Protein AF-A0A9D4HXP0-F1 (afdb_monomer_lite)

Organism: Dreissena polymorpha (NCBI:txid45954)

Secondary structure (DSSP, 8-state):
----PPPHHHHHHHHHHHS---HHHHHHHTT--HHHHHHHHTT-S----SSSPPSS-HHHHHHHHHHHHHHHHTT----

Foldseek 3D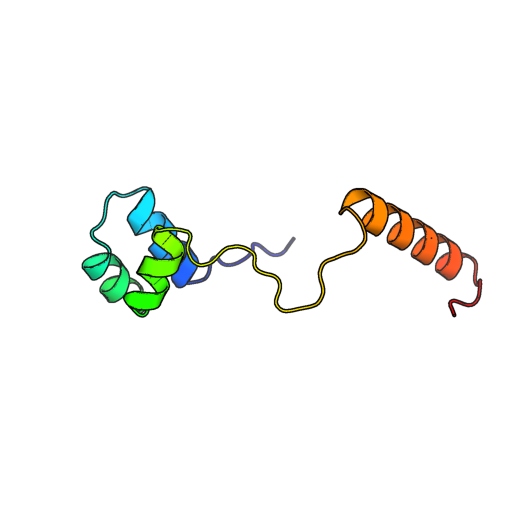i:
DDDPDQQLLNVLLCCVQPVVDDLVVSCVVSVHDSVSSVCVNVVVDPPPPPDDDDPDDPVVVVVVVVVQVVCVVVVHDDD

pLDDT: mean 83.25, std 13.31, range [36.5, 95.12]

InterPro domains:
  IPR007889 DNA binding HTH domain, Psq-type [PF05225] (7-45)
  IPR009057 Homedomain-like superfamily [SSF46689] (6-48)

Sequence (79 aa):
MQSREKTQLQRAVSAARQHKMKIRVAAREFNVPRSTLSDHVHGRVGETRTGLVSLLNKEEEGALVSYRLFMADRGFRMT

Structure (mmCIF, N/CA/C/O backbone):
data_AF-A0A9D4HXP0-F1
#
_entry.id   AF-A0A9D4HXP0-F1
#
loop_
_atom_site.group_PDB
_atom_site.id
_atom_site.type_symbol
_atom_site.label_atom_id
_atom_site.label_alt_id
_atom_site.label_comp_id
_atom_site.label_asym_id
_atom_site.label_entity_id
_atom_site.label_seq_id
_atom_site.pdbx_PDB_ins_code
_atom_site.Cartn_x
_atom_site.Cartn_y
_atom_site.Cartn_z
_atom_site.occupancy
_atom_site.B_iso_or_equiv
_atom_site.auth_seq_id
_atom_site.auth_comp_id
_atom_site.auth_asym_id
_atom_site.auth_atom_id
_atom_site.pdbx_PDB_model_num
ATOM 1 N N . MET A 1 1 ? -5.056 2.560 -17.794 1.00 39.69 1 MET A N 1
ATOM 2 C CA . MET A 1 1 ? -4.967 2.902 -16.357 1.00 39.69 1 MET A CA 1
ATOM 3 C C . MET A 1 1 ? -5.920 1.987 -15.601 1.00 39.69 1 MET A C 1
ATOM 5 O O . MET A 1 1 ? -7.110 2.258 -15.584 1.00 39.69 1 MET A O 1
ATOM 9 N N . GLN A 1 2 ? -5.446 0.848 -15.084 1.00 36.50 2 GLN A N 1
ATOM 10 C CA . GLN A 1 2 ? -6.309 -0.060 -14.321 1.00 36.50 2 GLN A CA 1
ATOM 11 C C . GLN A 1 2 ? -6.687 0.619 -13.001 1.00 36.50 2 GLN A C 1
ATOM 13 O O . GLN A 1 2 ? -5.820 0.937 -12.185 1.00 36.50 2 GLN A O 1
ATOM 18 N N . SER A 1 3 ? -7.978 0.878 -12.809 1.00 44.34 3 SER A N 1
ATOM 19 C CA . SER A 1 3 ? -8.546 1.228 -11.513 1.00 44.34 3 SER A CA 1
ATOM 20 C C . SER A 1 3 ? -8.172 0.125 -10.527 1.00 44.34 3 SER A C 1
ATOM 22 O O . SER A 1 3 ? -8.652 -0.998 -10.659 1.00 44.34 3 SER A O 1
ATOM 24 N N . ARG A 1 4 ? -7.284 0.416 -9.567 1.00 56.59 4 ARG A N 1
ATOM 25 C CA . ARG A 1 4 ? -6.955 -0.516 -8.480 1.00 56.59 4 ARG A CA 1
ATOM 26 C C . ARG A 1 4 ? -8.246 -0.846 -7.740 1.00 56.59 4 ARG A C 1
ATOM 28 O O . ARG A 1 4 ? -8.754 -0.013 -6.986 1.00 56.59 4 ARG A O 1
ATOM 35 N N . GLU A 1 5 ? -8.789 -2.035 -7.967 1.00 57.34 5 GLU A N 1
ATOM 36 C CA . GLU A 1 5 ? -9.894 -2.537 -7.167 1.00 57.34 5 GLU A CA 1
ATOM 37 C C . GLU A 1 5 ? -9.448 -2.560 -5.703 1.00 57.34 5 GLU A C 1
ATOM 39 O O . GLU A 1 5 ? -8.482 -3.226 -5.329 1.00 57.34 5 GLU A O 1
ATOM 44 N N . LYS A 1 6 ? -10.116 -1.763 -4.865 1.00 69.06 6 LYS A N 1
ATOM 45 C CA . LYS A 1 6 ? -9.814 -1.717 -3.433 1.00 69.06 6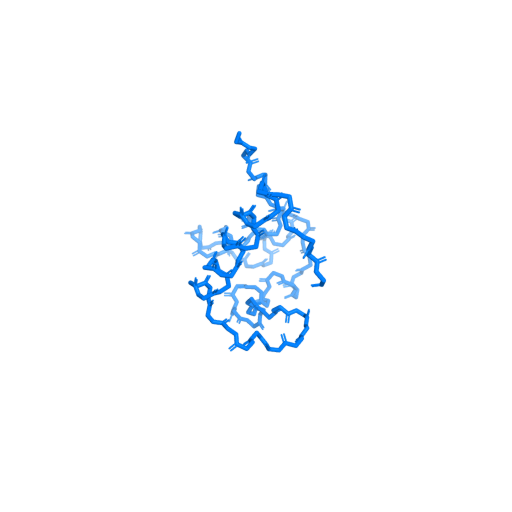 LYS A CA 1
ATOM 46 C C . LYS A 1 6 ? -10.167 -3.066 -2.820 1.00 69.06 6 LYS A C 1
ATOM 48 O O . LYS A 1 6 ? -11.333 -3.474 -2.900 1.00 69.06 6 LYS A O 1
ATOM 53 N N . THR A 1 7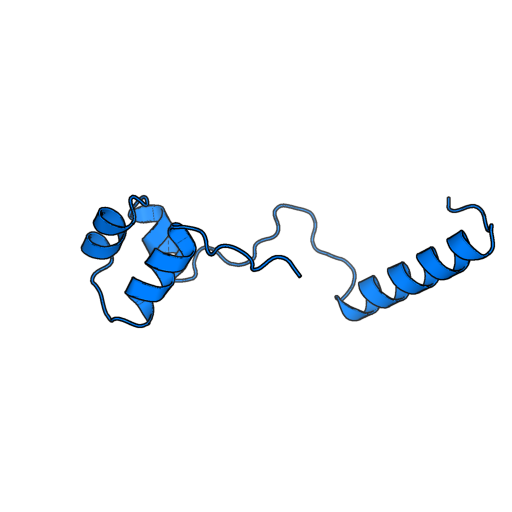 ? -9.188 -3.714 -2.191 1.00 86.50 7 THR A N 1
ATOM 54 C CA . THR A 1 7 ? -9.374 -5.010 -1.523 1.00 86.50 7 THR A CA 1
ATOM 55 C C . THR A 1 7 ? -10.419 -4.904 -0.408 1.00 86.50 7 THR A C 1
ATOM 57 O O . THR A 1 7 ? -10.629 -3.828 0.160 1.00 86.50 7 THR A O 1
ATOM 60 N N . GLN A 1 8 ? -11.086 -6.013 -0.065 1.00 88.88 8 GLN A N 1
ATOM 61 C CA . GLN A 1 8 ? -12.093 -6.045 1.014 1.00 88.88 8 GLN A CA 1
ATOM 62 C C . GLN A 1 8 ? -11.532 -5.500 2.338 1.00 88.88 8 GLN A C 1
ATOM 64 O O . GLN A 1 8 ? -12.201 -4.737 3.033 1.00 88.88 8 GLN A O 1
ATOM 69 N N . LEU A 1 9 ? -10.257 -5.785 2.619 1.00 86.25 9 LEU A N 1
ATOM 70 C CA . LEU A 1 9 ? -9.511 -5.233 3.749 1.00 86.25 9 LEU A CA 1
ATOM 71 C C . LEU A 1 9 ? -9.417 -3.701 3.710 1.00 86.25 9 LEU A C 1
ATOM 73 O O . LEU A 1 9 ? -9.699 -3.046 4.709 1.00 86.25 9 LEU A O 1
ATOM 77 N N . GLN A 1 10 ? -9.074 -3.106 2.564 1.00 88.50 10 GLN A N 1
ATOM 78 C CA . GLN A 1 10 ? -9.004 -1.646 2.428 1.00 88.50 10 GLN A CA 1
ATOM 79 C C . GLN A 1 10 ? -10.374 -0.988 2.626 1.00 88.50 10 GLN A C 1
ATOM 81 O O . GLN A 1 10 ? -10.467 0.058 3.273 1.00 88.50 10 GLN A O 1
ATOM 86 N N . ARG A 1 11 ? -11.444 -1.618 2.123 1.00 89.94 11 ARG A N 1
ATOM 87 C CA . ARG A 1 11 ? -12.824 -1.152 2.332 1.00 89.94 11 ARG A CA 1
ATOM 88 C C . ARG A 1 11 ? -13.205 -1.214 3.815 1.00 89.94 11 ARG A C 1
ATOM 90 O O . ARG A 1 11 ? -13.663 -0.211 4.361 1.00 89.94 11 ARG A O 1
ATOM 97 N N . ALA A 1 12 ? -12.898 -2.318 4.494 1.00 90.31 12 ALA A N 1
ATOM 98 C CA . ALA A 1 12 ? -13.127 -2.478 5.929 1.00 90.31 12 ALA A CA 1
ATOM 99 C C . ALA A 1 12 ? -12.368 -1.439 6.776 1.00 90.31 12 ALA A C 1
ATOM 101 O O . ALA A 1 12 ? -12.935 -0.860 7.705 1.00 90.31 12 ALA A O 1
ATOM 102 N N . VAL A 1 13 ? -11.105 -1.149 6.436 1.00 89.62 13 VAL A N 1
ATOM 103 C CA . VAL A 1 13 ? -10.295 -0.119 7.114 1.00 89.62 13 VAL A CA 1
ATOM 104 C C . VAL A 1 13 ? -10.896 1.269 6.906 1.00 89.62 13 VAL A C 1
ATOM 106 O O . VAL A 1 13 ? -10.994 2.040 7.863 1.00 89.62 13 VAL A O 1
ATOM 109 N N . SER A 1 14 ? -11.341 1.587 5.684 1.00 89.56 14 SER A N 1
ATOM 110 C CA . SER A 1 14 ? -12.011 2.862 5.410 1.00 89.56 14 SER A CA 1
ATOM 111 C C . SER A 1 14 ? -13.323 3.000 6.188 1.00 89.56 14 SER A C 1
ATOM 113 O O . SER A 1 14 ? -13.545 4.042 6.796 1.00 89.56 14 SER A O 1
ATOM 115 N N . ALA A 1 15 ? -14.128 1.939 6.296 1.00 89.25 15 ALA A N 1
ATOM 116 C CA . ALA A 1 15 ? -15.372 1.960 7.062 1.00 89.25 15 ALA A CA 1
ATOM 117 C C . ALA A 1 15 ? -15.150 2.136 8.571 1.00 89.25 15 ALA A C 1
ATOM 119 O O . ALA A 1 15 ? -15.842 2.925 9.217 1.00 89.25 15 ALA A O 1
ATOM 120 N N . ALA A 1 16 ? -14.146 1.463 9.134 1.00 88.25 16 ALA A N 1
ATOM 121 C CA . ALA A 1 16 ? -13.809 1.607 10.547 1.00 88.25 16 ALA A CA 1
ATOM 122 C C . ALA A 1 16 ? -13.258 3.007 10.883 1.00 88.25 16 ALA A C 1
ATOM 124 O O . ALA A 1 16 ? -13.586 3.555 11.933 1.00 88.25 16 ALA A O 1
ATOM 125 N N . ARG A 1 17 ? -12.443 3.602 9.996 1.00 84.94 17 ARG A N 1
ATOM 126 C CA . ARG A 1 17 ? -11.820 4.920 10.225 1.00 84.94 17 ARG A CA 1
ATOM 127 C C . ARG A 1 17 ? -12.733 6.102 9.884 1.00 84.94 17 ARG A C 1
ATOM 129 O O . ARG A 1 17 ? -12.790 7.053 10.652 1.00 84.94 17 ARG A O 1
ATOM 136 N N . GLN A 1 18 ? -13.425 6.059 8.745 1.00 80.50 18 GLN A N 1
ATOM 137 C CA . GLN A 1 18 ? -14.190 7.194 8.206 1.00 80.50 18 GLN A CA 1
ATOM 138 C C . GLN A 1 18 ? -15.659 7.163 8.635 1.00 80.50 18 GLN A C 1
ATOM 140 O O . GLN A 1 18 ? -16.206 8.188 9.030 1.00 80.50 18 GLN A O 1
ATOM 145 N N . HIS A 1 19 ? -16.295 5.988 8.615 1.00 74.31 19 HIS A N 1
ATOM 146 C CA . HIS A 1 19 ? -17.724 5.845 8.922 1.00 74.31 19 HIS A CA 1
ATOM 147 C C . HIS A 1 19 ? -18.010 5.579 10.414 1.00 74.31 19 HIS A C 1
ATOM 149 O O . HIS A 1 19 ? -19.146 5.281 10.773 1.00 74.31 19 HIS A O 1
ATOM 155 N N . LYS A 1 20 ? -16.996 5.678 11.294 1.00 77.56 20 LYS A N 1
ATOM 156 C CA . LYS A 1 20 ? -17.078 5.406 12.750 1.00 77.56 20 LYS A CA 1
ATOM 157 C C . LYS A 1 20 ? -17.744 4.061 13.092 1.00 77.56 20 LYS A C 1
ATOM 159 O O . LYS A 1 20 ? -18.346 3.899 14.155 1.00 77.56 20 LYS A O 1
ATOM 164 N N . MET A 1 21 ? -17.636 3.074 12.204 1.00 85.75 21 MET A N 1
ATOM 165 C CA . MET A 1 21 ? -18.202 1.751 12.435 1.00 85.75 21 MET A CA 1
ATOM 166 C C . MET A 1 21 ? -17.332 0.966 13.429 1.00 85.75 21 MET A C 1
ATOM 168 O O . MET A 1 21 ? -16.103 0.986 13.356 1.00 85.75 21 MET A O 1
ATOM 172 N N . LYS A 1 22 ? -17.955 0.235 14.365 1.00 90.44 22 LYS A N 1
ATOM 173 C CA . LYS A 1 22 ? -17.214 -0.625 15.307 1.00 90.44 22 LYS A CA 1
ATOM 174 C C . LYS A 1 22 ? -16.443 -1.698 14.528 1.00 90.44 22 LYS A C 1
ATOM 176 O O . LYS A 1 22 ? -17.035 -2.399 13.711 1.00 90.44 22 LYS A O 1
ATOM 181 N N . ILE A 1 23 ? -15.168 -1.913 14.868 1.00 90.19 23 ILE A N 1
ATOM 182 C CA . ILE A 1 23 ? -14.264 -2.886 14.209 1.00 90.19 23 ILE A CA 1
ATOM 183 C C . ILE A 1 23 ? -14.910 -4.273 14.067 1.00 90.19 23 ILE A C 1
ATOM 185 O O . ILE A 1 23 ? -14.775 -4.923 13.039 1.00 90.19 23 ILE A O 1
ATOM 189 N N . ARG A 1 24 ? -15.660 -4.723 15.083 1.00 91.25 24 ARG A N 1
ATOM 190 C CA . ARG A 1 24 ? -16.366 -6.016 15.058 1.00 91.25 24 ARG A CA 1
ATOM 191 C C . ARG A 1 24 ? -17.420 -6.105 13.948 1.00 91.25 24 ARG A C 1
ATOM 193 O O . ARG A 1 24 ? -17.587 -7.175 13.377 1.00 91.25 24 ARG A O 1
ATOM 200 N N . VAL A 1 25 ? -18.142 -5.016 13.692 1.00 92.25 25 VAL A N 1
ATOM 201 C CA . VAL A 1 25 ? -19.207 -4.964 12.680 1.00 92.25 25 VAL A CA 1
ATOM 202 C C . VAL A 1 25 ? -18.580 -4.943 11.292 1.00 92.25 25 VAL A C 1
ATOM 204 O O . VAL A 1 25 ? -18.894 -5.811 10.487 1.00 92.25 25 VAL A O 1
ATOM 207 N N . ALA A 1 26 ? -17.594 -4.069 11.077 1.00 91.25 26 ALA A N 1
ATOM 208 C CA . ALA A 1 26 ? -16.852 -4.002 9.821 1.00 91.25 26 ALA A CA 1
ATOM 209 C C . ALA A 1 26 ? -16.156 -5.337 9.482 1.00 91.25 26 ALA A C 1
ATOM 211 O O . ALA A 1 26 ? -16.230 -5.808 8.354 1.00 91.25 26 ALA A O 1
ATOM 212 N N . ALA A 1 27 ? -15.538 -6.008 10.460 1.00 92.88 27 ALA A N 1
ATOM 213 C CA . ALA A 1 27 ? -14.925 -7.323 10.250 1.00 92.88 27 ALA A CA 1
ATOM 214 C C . ALA A 1 27 ? -15.935 -8.373 9.749 1.00 92.88 27 ALA A C 1
ATOM 216 O O . ALA A 1 27 ? -15.615 -9.158 8.859 1.00 92.88 27 ALA A O 1
ATOM 217 N N . ARG A 1 28 ? -17.160 -8.367 10.296 1.00 92.50 28 ARG A N 1
ATOM 218 C CA . ARG A 1 28 ? -18.226 -9.299 9.901 1.00 92.50 28 ARG A CA 1
ATOM 219 C C . ARG A 1 28 ? -18.803 -8.968 8.527 1.00 92.50 28 ARG A C 1
ATOM 221 O O . ARG A 1 28 ? -19.103 -9.873 7.767 1.00 92.50 28 ARG A O 1
ATOM 228 N N . GLU A 1 29 ? -18.974 -7.688 8.229 1.00 92.38 29 GLU A N 1
ATOM 229 C CA . GLU A 1 29 ? -19.578 -7.222 6.979 1.00 92.38 29 GLU A CA 1
ATOM 230 C C . GLU A 1 29 ? -18.655 -7.426 5.775 1.00 92.38 29 GLU A C 1
ATOM 232 O O . GLU A 1 29 ? -19.097 -7.857 4.715 1.00 92.38 29 GLU A O 1
ATOM 237 N N . PHE A 1 30 ? -17.357 -7.181 5.957 1.00 90.25 30 PHE A N 1
ATOM 238 C CA . PHE A 1 30 ? -16.362 -7.317 4.895 1.00 90.25 30 PHE A CA 1
ATOM 239 C C . PHE A 1 30 ? -15.641 -8.675 4.895 1.00 90.25 30 PHE A C 1
ATOM 241 O O . PHE A 1 30 ? -14.715 -8.848 4.111 1.00 90.25 30 PHE A O 1
ATOM 248 N N . ASN A 1 31 ? -16.046 -9.626 5.750 1.00 91.94 31 ASN A N 1
ATOM 249 C CA . ASN A 1 31 ? -15.435 -10.958 5.892 1.00 91.94 31 ASN A CA 1
ATOM 250 C C . ASN A 1 31 ? -13.907 -10.926 6.095 1.00 91.94 31 ASN A C 1
ATOM 252 O O . ASN A 1 31 ? -13.159 -11.693 5.491 1.00 91.94 31 ASN A O 1
ATOM 256 N N . VAL A 1 32 ? -13.433 -10.037 6.970 1.00 92.38 32 VAL A N 1
ATOM 257 C CA . VAL A 1 32 ? -12.003 -9.876 7.277 1.00 92.38 32 VAL A CA 1
ATOM 258 C C . VAL A 1 32 ? -11.732 -10.286 8.727 1.00 92.38 32 VAL A C 1
ATOM 260 O O . VAL A 1 32 ? -12.514 -9.922 9.610 1.00 92.38 32 VAL A O 1
ATOM 263 N N . PRO A 1 33 ? -10.616 -10.978 9.032 1.00 93.44 33 PRO A N 1
ATOM 264 C CA . PRO A 1 33 ? -10.249 -11.286 10.408 1.00 93.44 33 PRO A CA 1
ATOM 265 C C . PRO A 1 33 ? -10.166 -10.028 11.275 1.00 93.44 33 PRO A C 1
ATOM 267 O O . PRO A 1 33 ? -9.558 -9.017 10.912 1.00 93.44 33 PRO A O 1
ATOM 270 N N . ARG A 1 34 ? -10.769 -10.100 12.465 1.00 93.06 34 ARG A N 1
ATOM 271 C CA . ARG A 1 34 ? -10.841 -8.961 13.386 1.00 93.06 34 ARG A CA 1
ATOM 272 C C . ARG A 1 34 ? -9.458 -8.473 13.825 1.00 93.06 34 ARG A C 1
ATOM 274 O O . ARG A 1 34 ? -9.277 -7.265 13.953 1.00 93.06 34 ARG A O 1
ATOM 281 N N . SER A 1 35 ? -8.523 -9.390 14.080 1.00 91.94 35 SER A N 1
ATOM 282 C CA . SER A 1 35 ? -7.136 -9.068 14.444 1.00 91.94 35 SER A CA 1
ATOM 283 C C . SER A 1 35 ? -6.468 -8.260 13.335 1.00 91.94 35 SER A C 1
ATOM 285 O O . SER A 1 35 ? -6.058 -7.131 13.579 1.00 91.94 35 SER A O 1
ATOM 287 N N . THR A 1 36 ? -6.513 -8.759 12.098 1.00 90.12 36 THR A N 1
ATOM 288 C CA . THR A 1 36 ? -5.966 -8.084 10.914 1.00 90.12 36 THR A CA 1
ATOM 289 C C . THR A 1 36 ? -6.566 -6.694 10.718 1.00 90.12 36 THR A C 1
ATOM 291 O O . THR A 1 36 ? -5.835 -5.717 10.566 1.00 90.12 36 THR A O 1
ATOM 294 N N . LEU A 1 37 ? -7.896 -6.567 10.778 1.00 91.38 37 LEU A N 1
ATOM 295 C CA . LEU A 1 37 ? -8.548 -5.262 10.665 1.00 91.38 37 LEU A CA 1
ATOM 296 C C . LEU A 1 37 ? -8.108 -4.316 11.792 1.00 91.38 37 LEU A C 1
ATOM 298 O O . LEU A 1 37 ? -7.845 -3.142 11.542 1.00 91.38 37 LEU A O 1
ATOM 302 N N . SER A 1 38 ? -8.002 -4.816 13.025 1.00 90.56 38 SER A N 1
ATOM 303 C CA . SER A 1 38 ? -7.532 -4.034 14.169 1.00 90.56 38 SER A CA 1
ATOM 304 C C . SER A 1 38 ? -6.096 -3.549 13.981 1.00 90.56 38 SER A C 1
ATOM 306 O O . SER A 1 38 ? -5.822 -2.382 14.257 1.00 90.56 38 SER A O 1
ATOM 308 N N . ASP A 1 39 ? -5.193 -4.399 13.500 1.00 89.56 39 ASP A N 1
ATOM 309 C CA . ASP A 1 39 ? -3.785 -4.046 13.315 1.00 89.56 39 ASP A CA 1
ATOM 310 C C . ASP A 1 39 ? -3.606 -2.991 12.217 1.00 89.56 39 ASP A C 1
ATOM 312 O O . ASP A 1 39 ? -2.835 -2.047 12.390 1.00 89.56 39 ASP A O 1
ATOM 316 N N . HIS A 1 40 ? -4.397 -3.062 11.142 1.00 88.12 40 HIS A N 1
ATOM 317 C CA . HIS A 1 40 ? -4.443 -2.005 10.130 1.00 88.12 40 HIS A CA 1
ATOM 318 C C . HIS A 1 40 ? -5.081 -0.708 10.646 1.00 88.12 40 HIS A C 1
ATOM 320 O O . HIS A 1 40 ? -4.578 0.376 10.356 1.00 88.12 40 HIS A O 1
ATOM 326 N N . VAL A 1 41 ? -6.170 -0.779 11.424 1.00 88.38 41 VAL A N 1
ATOM 327 C CA . VAL A 1 41 ? -6.844 0.416 11.969 1.00 88.38 41 VAL A CA 1
ATOM 328 C C . VAL A 1 41 ? -5.934 1.167 12.939 1.00 88.38 41 VAL A C 1
ATOM 330 O O . VAL A 1 41 ? -5.807 2.384 12.800 1.00 88.38 41 VAL A O 1
ATOM 333 N N . HIS A 1 42 ? -5.256 0.458 13.845 1.00 87.25 42 HIS A N 1
ATOM 334 C CA . HIS A 1 42 ? -4.340 1.036 14.837 1.00 87.25 42 HIS A CA 1
ATOM 335 C C . HIS A 1 42 ? -2.930 1.309 14.288 1.00 87.25 42 HIS A C 1
ATOM 337 O O . HI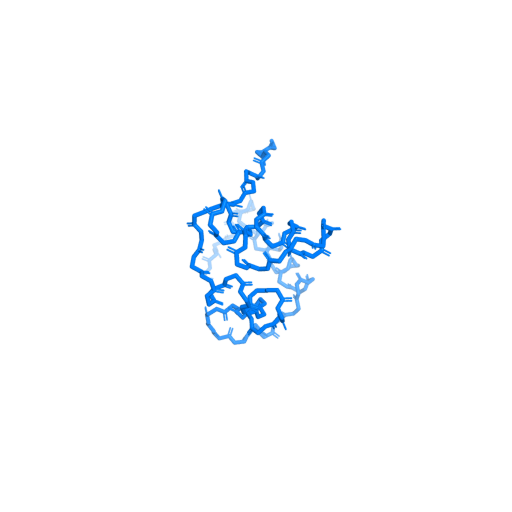S A 1 42 ? -2.072 1.761 15.037 1.00 87.25 42 HIS A O 1
ATOM 343 N N . GLY A 1 43 ? -2.674 1.036 13.002 1.00 81.88 43 GLY A N 1
ATOM 344 C CA . GLY A 1 43 ? -1.392 1.335 12.355 1.00 81.88 43 GLY A CA 1
ATOM 345 C C . GLY A 1 43 ? -0.230 0.439 12.791 1.00 81.88 43 GLY A C 1
ATOM 346 O O . GLY A 1 43 ? 0.920 0.808 12.587 1.00 81.88 43 GLY A O 1
ATOM 347 N N . ARG A 1 44 ? -0.508 -0.735 13.375 1.00 81.31 44 ARG A N 1
ATOM 348 C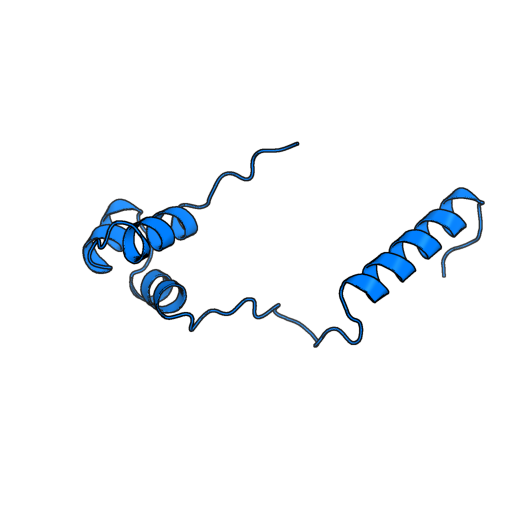 CA . ARG A 1 44 ? 0.524 -1.728 13.729 1.00 81.31 44 ARG A CA 1
ATOM 349 C C . ARG A 1 44 ? 1.115 -2.408 12.500 1.00 81.31 44 ARG A C 1
ATOM 351 O O . ARG A 1 44 ? 2.256 -2.852 12.531 1.00 81.31 44 ARG A O 1
ATOM 358 N N . VAL A 1 45 ? 0.341 -2.468 11.419 1.00 75.19 45 VAL A N 1
ATOM 359 C CA . VAL A 1 45 ? 0.843 -2.832 10.093 1.00 75.19 45 VAL A CA 1
ATOM 360 C C . VAL A 1 45 ? 1.243 -1.542 9.385 1.00 75.19 45 VAL A C 1
ATOM 362 O O . VAL A 1 45 ? 0.392 -0.845 8.828 1.00 75.19 45 VAL A O 1
ATOM 365 N N . GLY A 1 46 ? 2.526 -1.193 9.459 1.00 66.12 46 GLY A N 1
ATOM 366 C CA . GLY A 1 46 ? 3.106 -0.175 8.584 1.00 66.12 46 GLY A CA 1
ATOM 367 C C . GLY A 1 46 ? 3.230 -0.690 7.147 1.00 66.12 46 GLY A C 1
ATOM 368 O O . GLY A 1 46 ? 2.993 -1.867 6.876 1.00 66.12 46 GLY A O 1
ATOM 369 N N . GLU A 1 47 ? 3.677 0.162 6.221 1.00 63.44 47 GLU A N 1
ATOM 370 C CA . GLU A 1 47 ? 4.268 -0.294 4.952 1.00 63.44 47 GLU A CA 1
ATOM 371 C C . GLU A 1 47 ? 5.629 -0.956 5.230 1.00 63.44 47 GLU A C 1
ATOM 373 O O . GLU A 1 47 ? 6.665 -0.554 4.708 1.00 63.44 47 GLU A O 1
ATOM 378 N N . THR A 1 48 ? 5.670 -1.952 6.113 1.00 54.38 48 THR A N 1
ATOM 379 C CA . THR A 1 48 ? 6.851 -2.780 6.297 1.00 54.38 48 THR A CA 1
ATOM 380 C C . THR A 1 48 ? 6.986 -3.627 5.044 1.00 54.38 48 THR A C 1
ATOM 382 O O . THR A 1 48 ? 6.394 -4.699 4.911 1.00 54.38 48 THR A O 1
ATOM 385 N N . ARG A 1 49 ? 7.750 -3.103 4.079 1.00 59.06 49 ARG A N 1
ATOM 386 C CA . ARG A 1 49 ? 8.280 -3.896 2.974 1.00 59.06 49 ARG A CA 1
ATOM 387 C C . ARG A 1 49 ? 9.011 -5.071 3.609 1.00 59.06 49 ARG A C 1
ATOM 389 O O . ARG A 1 49 ? 9.967 -4.886 4.355 1.00 59.06 49 ARG A O 1
ATOM 396 N N . THR A 1 50 ? 8.518 -6.275 3.371 1.00 63.12 50 THR A N 1
ATOM 397 C CA . THR A 1 50 ? 9.211 -7.495 3.769 1.00 63.12 50 THR A CA 1
ATOM 398 C C . THR A 1 50 ? 10.485 -7.557 2.925 1.00 63.12 50 THR A C 1
ATOM 400 O O . THR A 1 50 ? 10.398 -7.721 1.711 1.00 63.12 50 THR A O 1
ATOM 403 N N . GLY A 1 51 ? 11.654 -7.320 3.526 1.00 67.75 51 GLY A N 1
ATOM 404 C CA . GLY A 1 51 ? 12.925 -7.277 2.800 1.00 67.75 51 GLY A CA 1
ATOM 405 C C . GLY A 1 51 ? 13.974 -6.368 3.437 1.00 67.75 51 GLY A C 1
ATOM 406 O O . GLY A 1 51 ? 13.755 -5.784 4.497 1.00 67.75 51 GLY A O 1
ATOM 407 N N . LEU A 1 52 ? 15.131 -6.276 2.777 1.00 75.38 52 LEU A N 1
ATOM 408 C CA . LEU A 1 52 ? 16.206 -5.365 3.161 1.00 75.38 52 LEU A CA 1
ATOM 409 C C . LEU A 1 52 ? 15.729 -3.911 3.083 1.00 75.38 52 LEU A C 1
ATOM 411 O O . LEU A 1 52 ? 14.913 -3.547 2.232 1.00 75.38 52 LEU A O 1
ATOM 415 N N . VAL A 1 53 ? 16.263 -3.081 3.975 1.00 79.12 53 VAL A N 1
ATOM 416 C CA . VAL A 1 53 ? 16.054 -1.632 3.939 1.00 79.12 53 VAL A CA 1
ATOM 417 C C . VAL A 1 53 ? 16.571 -1.111 2.598 1.00 79.12 53 VAL A C 1
ATOM 419 O O . VAL A 1 53 ? 17.671 -1.483 2.186 1.00 79.12 53 VAL A O 1
ATOM 422 N N . SER A 1 54 ? 15.781 -0.282 1.905 1.00 80.81 54 SER A N 1
ATOM 423 C CA . SER A 1 54 ? 16.289 0.348 0.685 1.00 80.81 54 SER A CA 1
ATOM 424 C C . SER A 1 54 ? 17.425 1.293 1.056 1.00 80.81 54 SER A C 1
ATOM 426 O O . SER A 1 54 ? 17.282 2.114 1.960 1.00 80.81 54 SER A O 1
ATOM 428 N N . LEU A 1 55 ? 18.553 1.145 0.366 1.00 86.62 55 LEU A N 1
ATOM 429 C CA . LEU A 1 55 ? 19.707 2.025 0.522 1.00 86.62 55 LEU A CA 1
ATOM 430 C C . LEU A 1 55 ? 19.469 3.399 -0.111 1.00 86.62 55 LEU A C 1
ATOM 432 O O . LEU A 1 55 ? 20.190 4.337 0.207 1.00 86.62 55 LEU A O 1
ATOM 436 N N . LEU A 1 56 ? 18.487 3.499 -1.010 1.00 87.44 56 LEU A N 1
ATOM 437 C CA . LEU A 1 56 ? 18.235 4.676 -1.824 1.00 87.44 56 LEU A CA 1
ATOM 438 C C . LEU A 1 56 ? 16.840 5.233 -1.563 1.00 87.44 56 LEU A C 1
ATOM 440 O O . LEU A 1 56 ? 15.875 4.506 -1.308 1.00 87.44 56 LEU A O 1
ATOM 444 N N . ASN A 1 57 ? 16.723 6.549 -1.681 1.00 90.00 57 ASN A N 1
ATOM 445 C CA . ASN A 1 57 ? 15.431 7.212 -1.664 1.00 90.00 57 ASN A CA 1
ATOM 446 C C . ASN A 1 57 ? 14.672 6.944 -2.973 1.00 90.00 57 ASN A C 1
ATOM 448 O O . ASN A 1 57 ? 15.262 6.656 -4.012 1.00 90.00 57 ASN A O 1
ATOM 452 N N . LYS A 1 58 ? 13.339 7.091 -2.952 1.00 87.25 58 LYS A N 1
ATOM 453 C CA . LYS A 1 58 ? 12.486 6.846 -4.137 1.00 87.25 58 LYS A CA 1
ATOM 454 C C . LYS A 1 58 ? 12.914 7.659 -5.365 1.00 87.25 58 LYS A C 1
ATOM 456 O O . LYS A 1 58 ? 12.762 7.193 -6.490 1.00 87.25 58 LYS A O 1
ATOM 461 N N . GLU A 1 59 ? 13.413 8.872 -5.149 1.00 92.75 59 GLU A N 1
ATOM 462 C CA . GLU A 1 59 ? 13.900 9.753 -6.215 1.00 92.75 59 GLU A CA 1
ATOM 463 C C . GLU A 1 59 ? 15.192 9.219 -6.843 1.00 92.75 59 GLU A C 1
ATOM 465 O O . GLU A 1 59 ? 15.304 9.152 -8.066 1.00 92.75 59 GLU A O 1
ATOM 470 N N . GLU A 1 60 ? 16.131 8.763 -6.014 1.00 93.75 60 GLU A N 1
ATOM 471 C CA . GLU A 1 60 ? 17.400 8.173 -6.447 1.00 93.75 60 GLU A CA 1
ATOM 472 C C . GLU A 1 60 ? 17.174 6.846 -7.181 1.00 93.75 60 GLU A C 1
ATOM 474 O O . GLU A 1 60 ? 17.733 6.628 -8.256 1.00 93.75 60 GLU A O 1
ATOM 479 N N . GLU A 1 61 ? 16.292 5.987 -6.653 1.00 92.75 61 GLU A N 1
ATOM 480 C CA . GLU A 1 61 ? 15.854 4.765 -7.340 1.00 92.75 61 GLU A CA 1
ATOM 481 C C . GLU A 1 61 ? 15.268 5.101 -8.721 1.00 92.75 61 GLU A C 1
ATOM 483 O O . GLU A 1 61 ? 15.604 4.459 -9.718 1.00 92.75 61 GLU A O 1
ATOM 488 N N . GLY A 1 62 ? 14.432 6.142 -8.805 1.00 94.25 62 GLY A N 1
ATOM 489 C CA . GLY A 1 62 ? 13.842 6.604 -10.060 1.00 94.25 62 GLY A CA 1
ATOM 490 C C . GLY A 1 62 ? 14.881 7.094 -11.073 1.00 94.25 62 GLY A C 1
ATOM 491 O O . GLY A 1 62 ? 14.789 6.760 -12.256 1.00 94.25 62 GLY A O 1
ATOM 492 N N . ALA A 1 63 ? 15.889 7.841 -10.617 1.00 95.12 63 ALA A N 1
ATOM 493 C CA . ALA A 1 63 ? 16.983 8.323 -11.458 1.00 95.12 63 ALA A CA 1
ATOM 494 C C . ALA A 1 63 ? 17.852 7.176 -11.999 1.00 95.12 63 ALA A C 1
ATOM 496 O O . ALA A 1 63 ? 18.228 7.173 -13.172 1.00 95.12 63 ALA A O 1
ATOM 497 N N . LEU A 1 64 ? 18.133 6.161 -11.177 1.00 93.56 64 LEU A N 1
ATOM 498 C CA . LEU A 1 64 ? 18.862 4.979 -11.632 1.00 93.56 64 LEU A CA 1
ATOM 499 C C . LEU A 1 64 ? 18.064 4.191 -12.666 1.00 93.56 64 LEU A C 1
ATOM 501 O O . LEU A 1 64 ? 18.623 3.785 -13.682 1.00 93.56 64 LEU A O 1
ATOM 505 N N . VAL A 1 65 ? 16.762 4.002 -12.443 1.00 94.00 65 VAL A N 1
ATOM 506 C CA . VAL A 1 65 ? 15.891 3.299 -13.394 1.00 94.00 65 VAL A CA 1
ATOM 507 C C . VAL A 1 65 ? 15.835 4.035 -14.731 1.00 94.00 65 VAL A C 1
ATOM 509 O O . VAL A 1 65 ? 15.979 3.400 -15.775 1.00 94.00 65 VAL A O 1
ATOM 512 N N . SER A 1 66 ? 15.663 5.358 -14.726 1.00 93.88 66 SER A N 1
ATOM 513 C CA . SER A 1 66 ? 15.598 6.140 -15.965 1.00 93.88 66 SER A CA 1
ATOM 514 C C . SER A 1 66 ? 16.910 6.079 -16.747 1.00 93.88 66 SER A C 1
ATOM 516 O O . SER A 1 66 ? 16.891 5.836 -17.954 1.00 93.88 66 SER A O 1
ATOM 518 N N . TYR A 1 67 ? 18.050 6.194 -16.063 1.00 92.94 67 TYR A N 1
ATOM 519 C CA . TYR A 1 67 ? 19.370 6.042 -16.672 1.00 92.94 67 TYR A CA 1
ATOM 520 C C . TYR A 1 67 ? 19.580 4.643 -17.265 1.00 92.94 67 TYR A C 1
ATOM 522 O O . TYR A 1 67 ? 20.043 4.486 -18.395 1.00 92.94 67 TYR A O 1
ATOM 530 N N . ARG A 1 68 ? 19.185 3.609 -16.521 1.00 91.56 68 ARG A N 1
ATOM 531 C CA . ARG A 1 68 ? 19.275 2.203 -16.925 1.00 91.56 68 ARG A CA 1
ATOM 532 C C . ARG A 1 68 ? 18.429 1.961 -18.187 1.00 91.56 68 ARG A C 1
ATOM 534 O O . ARG A 1 68 ? 18.920 1.391 -19.156 1.00 91.56 68 ARG A O 1
ATOM 541 N N . LEU A 1 69 ? 17.203 2.482 -18.243 1.00 92.56 69 LEU A N 1
ATOM 542 C CA . LEU A 1 69 ? 16.352 2.415 -19.440 1.00 92.56 69 LEU A CA 1
ATOM 543 C C . LEU A 1 69 ? 16.946 3.178 -20.633 1.00 92.56 69 LEU A C 1
ATOM 545 O O . LEU A 1 69 ? 16.951 2.662 -21.748 1.00 92.56 69 LEU A O 1
ATOM 549 N N . PHE A 1 70 ? 17.493 4.371 -20.399 1.00 93.31 70 PHE A N 1
ATOM 550 C CA . PHE A 1 70 ? 18.153 5.181 -21.425 1.00 93.31 70 PHE A CA 1
ATOM 551 C C . PHE A 1 70 ? 19.344 4.460 -22.075 1.00 93.31 70 PHE A C 1
ATOM 553 O O . PHE A 1 70 ? 19.562 4.584 -23.284 1.00 93.31 70 PHE A O 1
ATOM 560 N N . MET A 1 71 ? 20.113 3.718 -21.274 1.00 93.00 71 MET A N 1
ATOM 561 C CA . MET A 1 71 ? 21.252 2.930 -21.744 1.00 93.00 71 MET A CA 1
ATOM 562 C C . MET A 1 71 ? 20.811 1.694 -22.528 1.00 93.00 71 MET A C 1
ATOM 564 O O . MET A 1 71 ? 21.370 1.421 -23.591 1.00 93.00 71 MET A O 1
ATOM 568 N N . ALA A 1 72 ? 19.777 0.996 -22.054 1.00 90.94 72 ALA A N 1
ATOM 569 C CA . ALA A 1 72 ? 19.204 -0.148 -22.760 1.00 90.94 72 ALA A CA 1
ATOM 570 C C . ALA A 1 72 ? 18.688 0.231 -24.158 1.00 90.94 72 ALA A C 1
ATOM 572 O O . ALA A 1 72 ? 18.968 -0.471 -25.126 1.00 90.94 72 ALA A O 1
ATOM 573 N N . ASP A 1 73 ? 17.995 1.367 -24.268 1.00 91.81 73 ASP A N 1
ATOM 574 C CA . ASP A 1 73 ? 17.469 1.903 -25.531 1.00 91.81 73 ASP A CA 1
ATOM 575 C C . ASP A 1 73 ? 18.577 2.197 -26.560 1.00 91.81 73 ASP A C 1
ATOM 577 O O . ASP A 1 73 ? 18.408 2.004 -27.760 1.00 91.81 73 ASP A O 1
ATOM 581 N N . ARG A 1 74 ? 19.767 2.585 -26.089 1.00 91.81 74 ARG A N 1
ATOM 582 C CA . ARG A 1 74 ? 20.939 2.863 -26.937 1.00 91.81 74 ARG A CA 1
ATOM 583 C C . ARG A 1 74 ? 21.804 1.637 -27.223 1.00 91.81 74 ARG A C 1
ATOM 585 O O . ARG A 1 74 ? 22.892 1.776 -27.775 1.00 91.81 74 ARG A O 1
ATOM 592 N N . GLY A 1 75 ? 21.343 0.445 -26.847 1.00 88.00 75 GLY A N 1
ATOM 593 C CA . GLY A 1 75 ? 22.054 -0.806 -27.096 1.00 88.00 75 GLY A CA 1
ATOM 594 C C . GLY A 1 75 ? 23.277 -1.019 -26.203 1.00 88.00 75 GLY A C 1
ATOM 595 O O . GLY A 1 75 ? 24.086 -1.906 -26.480 1.00 88.00 75 GLY A O 1
ATOM 596 N N . PHE A 1 76 ? 23.428 -0.247 -25.121 1.00 82.62 76 PHE A N 1
ATOM 597 C CA . PHE A 1 76 ? 24.470 -0.524 -24.140 1.00 82.62 76 PHE A CA 1
ATOM 598 C C . PHE A 1 76 ? 24.108 -1.776 -23.347 1.00 82.62 76 PHE A C 1
ATOM 600 O O . PHE A 1 76 ? 22.984 -1.943 -22.865 1.00 82.62 76 PHE A O 1
ATOM 607 N N . ARG A 1 77 ? 25.083 -2.676 -23.199 1.00 75.19 77 ARG A N 1
ATOM 608 C CA . ARG A 1 77 ? 24.895 -3.905 -22.435 1.00 75.19 77 ARG A CA 1
ATOM 609 C C . ARG A 1 77 ? 24.711 -3.572 -20.962 1.00 75.19 77 ARG A C 1
ATOM 611 O O . ARG A 1 77 ? 25.542 -2.920 -20.339 1.00 75.19 77 ARG A O 1
ATOM 618 N N . MET A 1 78 ? 23.630 -4.093 -20.411 1.00 73.50 78 MET A N 1
ATOM 619 C CA . MET A 1 78 ? 23.244 -3.880 -19.029 1.00 73.50 78 MET A CA 1
ATOM 620 C C . MET A 1 78 ? 23.743 -5.073 -18.216 1.00 73.50 78 MET A C 1
ATOM 622 O O . MET A 1 78 ? 23.172 -6.157 -18.309 1.00 73.50 78 MET A O 1
ATOM 626 N N . THR A 1 79 ? 24.857 -4.889 -17.504 1.00 65.31 79 THR A N 1
ATOM 627 C CA . THR A 1 79 ? 25.423 -5.869 -16.557 1.00 65.31 79 THR A CA 1
ATOM 628 C C . THR A 1 79 ? 24.672 -5.863 -15.247 1.00 6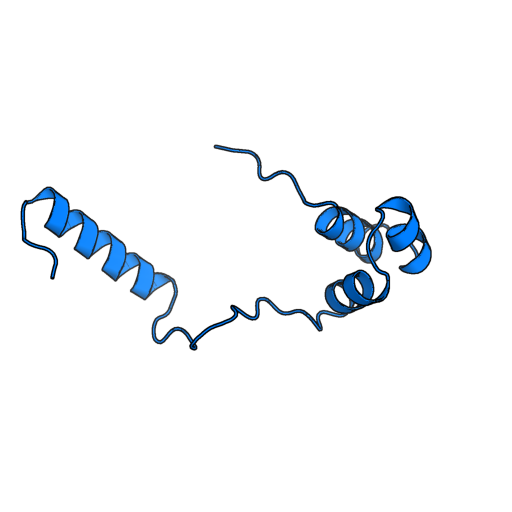5.31 79 THR A C 1
ATOM 630 O O . THR A 1 79 ? 24.368 -4.736 -14.777 1.00 65.31 79 THR A O 1
#

Radius of gyration: 19.83 Å; chains: 1; bounding box: 45×21×42 Å